Protein AF-A0AAV6YF62-F1 (afdb_monomer_lite)

Secondary structure (DSSP, 8-state):
-HHHHHHHHHHHHHHHHHHHHHHHHHHHHHHHHHHHHHHHHHHHHHHHHHHHHHHHHHHHTTTTS-SS--------------------PBPTTTSSSB--EEEETT--EEE-HHHIIIIIHHH-B-TTT--B-SEEEE------

Foldseek 3Di:
DVVVVVVVVVVVVVVVVVVVVVVVVVVVVVVVVVVVVVVVVVVVVVVVVVVVVVVVVVVVVCVVVPPDDDDDDDDDDDDDDDDDDDPQQAAPPPSPHGFFKAFPPVRDRRHDPVCCVPPVVVVQADPPPRHGGPDIDGHDDPDD

Sequence (144 aa):
MFALLAEEIKMAEIQKANSRSKLLKLQQKVEIDSQLAQDDYQRLEDELSSLRLVHQMSDLFLEDDIFLHRSLEGISSESSSPYEEKSHWNCMICADTEVVVVFVPCTHQVVCFSCYEGRCKMRGQCPYCGAQIEQSIRVYGLSS

InterPro domains:
  IPR001841 Zinc finger, RING-type [PS50089] (91-129)
  IPR013083 Zinc finger, RING/FYVE/PHD-type [G3DSA:3.30.40.10] (71-141)
  IPR046934 PP2CA INTERACTING RING FINGER PROTEIN 2-like [PTHR46405] (2-139)

Organism: NCBI:txid168488

Radius of gyration: 31.75 Å; chains: 1; bounding box: 68×38×90 Å

Structure (mmCIF, N/CA/C/O backbone):
data_AF-A0AAV6YF62-F1
#
_entry.id   AF-A0AAV6YF62-F1
#
loop_
_atom_site.group_PDB
_atom_site.id
_atom_site.type_symbol
_atom_site.label_atom_id
_atom_site.label_alt_id
_atom_site.label_comp_id
_atom_site.label_asym_id
_atom_site.label_entity_id
_atom_site.label_seq_id
_atom_site.pdbx_PDB_ins_code
_atom_site.Cartn_x
_atom_site.Cartn_y
_atom_site.Cartn_z
_atom_site.occupancy
_atom_site.B_iso_or_equiv
_atom_site.auth_seq_id
_atom_site.auth_comp_id
_atom_site.auth_asym_id
_atom_site.auth_atom_id
_atom_site.pdbx_PDB_model_num
ATOM 1 N N . MET A 1 1 ? -37.405 -0.410 56.019 1.00 71.50 1 MET A N 1
ATOM 2 C CA . MET A 1 1 ? -36.619 0.776 55.610 1.00 71.50 1 MET A CA 1
ATOM 3 C C . MET A 1 1 ? -35.120 0.474 55.561 1.00 71.50 1 MET A C 1
ATOM 5 O O . MET A 1 1 ? -34.567 0.553 54.480 1.00 71.50 1 MET A O 1
ATOM 9 N N . PHE A 1 2 ? -34.480 0.026 56.652 1.00 83.94 2 PHE A N 1
ATOM 10 C CA . PHE A 1 2 ? -33.038 -0.303 56.662 1.00 83.94 2 PHE A CA 1
ATOM 11 C C . PHE A 1 2 ? -32.604 -1.421 55.692 1.00 83.94 2 PHE A C 1
ATOM 13 O O . PHE A 1 2 ? -31.557 -1.300 55.069 1.00 83.94 2 PHE A O 1
ATOM 20 N N . ALA A 1 3 ? -33.410 -2.477 55.522 1.00 86.75 3 ALA A N 1
ATOM 21 C CA . ALA A 1 3 ? -33.080 -3.583 54.613 1.00 86.75 3 ALA A CA 1
ATOM 22 C C . ALA A 1 3 ? -33.011 -3.155 53.133 1.00 86.75 3 ALA A C 1
ATOM 24 O O . ALA A 1 3 ? -32.089 -3.547 52.430 1.00 86.75 3 ALA A O 1
ATOM 25 N N . LEU A 1 4 ? -33.935 -2.290 52.694 1.00 89.06 4 LEU A N 1
ATOM 26 C CA . LEU A 1 4 ? -33.955 -1.757 51.325 1.00 89.06 4 LEU A CA 1
ATOM 27 C C . LEU A 1 4 ? -32.728 -0.879 51.043 1.00 89.06 4 LEU A C 1
ATOM 29 O O . LEU A 1 4 ? -32.123 -0.973 49.984 1.00 89.06 4 LEU A O 1
ATOM 33 N N . LEU A 1 5 ? -32.328 -0.078 52.032 1.00 91.69 5 LEU A N 1
ATOM 34 C CA . LEU A 1 5 ? -31.156 0.794 51.949 1.00 91.69 5 LEU A CA 1
ATOM 35 C C . LEU A 1 5 ? -29.849 -0.013 51.855 1.00 91.69 5 LEU A C 1
ATOM 37 O O . LEU A 1 5 ? -28.956 0.332 51.088 1.00 91.69 5 LEU A O 1
ATOM 41 N N . ALA A 1 6 ? -29.744 -1.119 52.600 1.00 92.88 6 ALA A N 1
ATOM 42 C CA . ALA A 1 6 ? -28.597 -2.025 52.522 1.00 92.88 6 ALA A CA 1
ATOM 43 C C . ALA A 1 6 ? -28.493 -2.724 51.154 1.00 92.88 6 ALA A C 1
ATOM 45 O O . ALA A 1 6 ? -27.394 -2.924 50.633 1.00 92.88 6 ALA A O 1
ATOM 46 N N . GLU A 1 7 ? -29.631 -3.081 50.562 1.00 92.12 7 GLU A N 1
ATOM 47 C CA . GLU A 1 7 ? -29.691 -3.709 49.243 1.00 92.12 7 GLU A CA 1
ATOM 48 C C . GLU A 1 7 ? -29.303 -2.727 48.128 1.00 92.12 7 GLU A C 1
ATOM 50 O O . GLU A 1 7 ? -28.499 -3.067 47.261 1.00 92.12 7 GLU A O 1
ATOM 55 N N . GLU A 1 8 ? -29.764 -1.478 48.208 1.00 92.81 8 GLU A N 1
ATOM 56 C CA . GLU A 1 8 ? -29.390 -0.403 47.283 1.00 92.81 8 GLU A CA 1
ATOM 57 C C . GLU A 1 8 ? -27.880 -0.104 47.312 1.00 92.81 8 GLU A C 1
ATOM 59 O O . GLU A 1 8 ? -27.241 -0.026 46.258 1.00 92.81 8 GLU A O 1
ATOM 64 N N . ILE A 1 9 ? -27.275 -0.039 48.505 1.00 94.06 9 ILE A N 1
ATOM 65 C CA . ILE A 1 9 ? -25.820 0.131 48.670 1.00 94.06 9 ILE A CA 1
ATOM 66 C C . ILE A 1 9 ? -25.060 -1.029 48.015 1.00 94.06 9 ILE A C 1
ATOM 68 O O . ILE A 1 9 ? -24.135 -0.800 47.232 1.00 94.06 9 ILE A O 1
ATOM 72 N N . LYS A 1 10 ? -25.475 -2.274 48.272 1.00 95.81 10 LYS A N 1
ATOM 73 C CA . LYS A 1 10 ? -24.836 -3.467 47.699 1.00 95.81 10 LYS A CA 1
ATOM 74 C C . LYS A 1 10 ? -24.891 -3.464 46.168 1.00 95.81 10 LYS A C 1
ATOM 76 O O . LYS A 1 10 ? -23.903 -3.790 45.510 1.00 95.81 10 LYS A O 1
ATOM 81 N N . MET A 1 11 ? -26.028 -3.085 45.587 1.00 94.00 11 MET A N 1
ATOM 82 C CA . MET A 1 11 ? -26.185 -3.003 44.132 1.00 94.00 11 MET A CA 1
ATOM 83 C C . MET A 1 11 ? -25.296 -1.912 43.526 1.00 94.00 11 MET A C 1
ATOM 85 O O . MET A 1 11 ? -24.634 -2.156 42.512 1.00 94.00 11 MET A O 1
ATOM 89 N N . ALA A 1 12 ? -25.207 -0.746 44.171 1.00 95.88 12 ALA A N 1
ATOM 90 C CA . ALA A 1 12 ? -24.325 0.338 43.745 1.00 95.88 12 ALA A CA 1
ATOM 91 C C . ALA A 1 12 ? -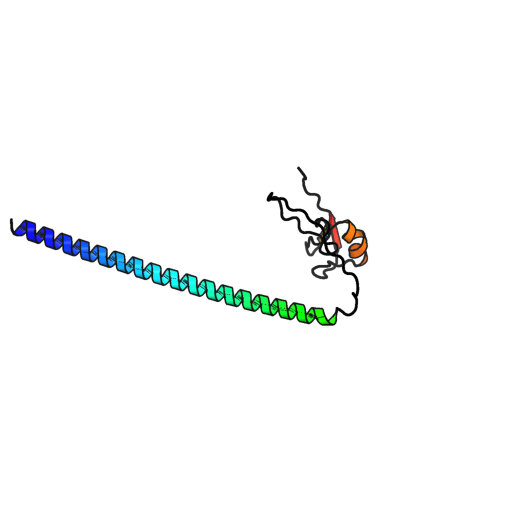22.839 -0.066 43.798 1.00 95.88 12 ALA A C 1
ATOM 93 O O . ALA A 1 12 ? -22.076 0.238 42.876 1.00 95.88 12 ALA A O 1
ATOM 94 N N . GLU A 1 13 ? -22.418 -0.798 44.832 1.00 96.56 13 GLU A N 1
ATOM 95 C CA . GLU A 1 13 ? -21.054 -1.326 44.951 1.00 96.56 13 GLU A CA 1
ATOM 96 C C . GLU A 1 13 ? -20.722 -2.333 43.845 1.00 96.56 13 GLU A C 1
ATOM 98 O O . GLU A 1 13 ? -19.664 -2.230 43.216 1.00 96.56 13 GLU A O 1
ATOM 103 N N . ILE A 1 14 ? -21.639 -3.259 43.544 1.00 96.44 14 ILE A N 1
ATOM 104 C CA . ILE A 1 14 ? -21.487 -4.223 42.443 1.00 96.44 14 ILE A CA 1
ATOM 105 C C . ILE A 1 14 ? -21.386 -3.491 41.101 1.00 96.44 14 ILE A C 1
ATOM 107 O O . ILE A 1 14 ? -20.500 -3.787 40.294 1.00 96.44 14 ILE A O 1
ATOM 111 N N . GLN A 1 15 ? -22.250 -2.504 40.860 1.00 96.38 15 GLN A N 1
ATOM 112 C CA . GLN A 1 15 ? -22.229 -1.718 39.628 1.00 96.38 15 GLN A CA 1
ATOM 113 C C . GLN A 1 15 ? -20.928 -0.919 39.490 1.00 96.38 15 GLN A C 1
ATOM 115 O O . GLN A 1 15 ? -20.344 -0.867 38.402 1.00 96.38 15 GLN A O 1
ATOM 120 N N . LYS A 1 16 ? -20.426 -0.340 40.586 1.00 97.00 16 LYS A N 1
ATOM 121 C CA . LYS A 1 16 ? -19.139 0.365 40.622 1.00 97.00 16 LYS A CA 1
ATOM 122 C C . LYS A 1 16 ? -17.973 -0.583 40.347 1.00 97.00 16 LYS A C 1
ATOM 124 O O . LYS A 1 16 ? -17.092 -0.242 39.558 1.00 97.00 16 LYS A O 1
ATOM 129 N N . ALA A 1 17 ? -17.977 -1.775 40.939 1.00 97.06 17 ALA A N 1
ATOM 130 C CA . ALA A 1 17 ? -16.961 -2.797 40.697 1.00 97.06 17 ALA A CA 1
ATOM 131 C C . ALA A 1 17 ? -16.963 -3.272 39.234 1.00 97.06 17 ALA A C 1
ATOM 133 O O . ALA A 1 17 ? -15.901 -3.358 38.613 1.00 97.06 17 ALA A O 1
ATOM 134 N N . ASN A 1 18 ? -18.143 -3.500 38.651 1.00 97.12 18 ASN A N 1
ATOM 135 C CA . ASN A 1 18 ? -18.292 -3.874 37.243 1.00 97.12 18 ASN A CA 1
ATOM 136 C C . ASN A 1 18 ? -17.781 -2.763 36.314 1.00 97.12 18 ASN A C 1
ATOM 138 O O . ASN A 1 18 ? -16.938 -3.009 35.451 1.00 97.12 18 ASN A O 1
ATOM 142 N N . SER A 1 19 ? -18.207 -1.521 36.556 1.00 96.81 19 SER A N 1
ATOM 143 C CA . SER A 1 19 ? -17.780 -0.357 35.771 1.00 96.81 19 SER A CA 1
ATOM 144 C C . SER A 1 19 ? -16.266 -0.157 35.841 1.00 96.81 19 SER A C 1
ATOM 146 O O . SER A 1 19 ? -15.623 0.058 34.814 1.00 96.81 19 SER A O 1
ATOM 148 N N . ARG A 1 20 ? -15.671 -0.316 37.032 1.00 97.50 20 ARG A N 1
ATOM 149 C CA . ARG A 1 20 ? -14.216 -0.275 37.225 1.00 97.50 20 ARG A CA 1
ATOM 150 C C . ARG A 1 20 ? -13.512 -1.379 36.438 1.00 97.50 20 ARG A C 1
ATOM 152 O O . ARG A 1 20 ? -12.532 -1.099 35.759 1.00 97.50 20 ARG A O 1
ATOM 159 N N . SER A 1 21 ? -14.013 -2.613 36.491 1.00 97.38 21 SER A N 1
ATOM 160 C CA . SER A 1 21 ? -13.446 -3.726 35.719 1.00 97.38 21 SER A CA 1
ATOM 161 C C . SER A 1 21 ? -13.514 -3.467 34.211 1.00 97.38 21 SER A C 1
ATOM 163 O O . SER A 1 21 ? -12.535 -3.693 33.502 1.00 97.38 21 SER A O 1
ATOM 165 N N . LYS A 1 22 ? -14.636 -2.933 33.713 1.00 98.19 22 LYS A N 1
ATOM 166 C CA . LYS A 1 22 ? -14.802 -2.574 32.298 1.00 98.19 22 LYS A CA 1
ATOM 167 C C . LYS A 1 22 ? -13.826 -1.479 31.868 1.00 98.19 22 LYS A C 1
ATOM 169 O O . LYS A 1 22 ? -13.241 -1.588 30.795 1.00 98.19 22 LYS A O 1
ATOM 174 N N . LEU A 1 23 ? -13.624 -0.463 32.706 1.00 98.12 23 LEU A N 1
ATOM 175 C CA . LEU A 1 23 ? -12.678 0.620 32.439 1.00 98.12 23 LEU A CA 1
ATOM 176 C C . LEU A 1 23 ? -11.237 0.103 32.346 1.00 98.12 23 LEU A C 1
ATOM 178 O O . LEU A 1 23 ? -10.549 0.432 31.386 1.00 98.12 23 LEU A O 1
ATOM 182 N N . LEU A 1 24 ? -10.817 -0.770 33.265 1.00 98.19 24 LEU A N 1
ATOM 183 C CA . LEU A 1 24 ? -9.480 -1.375 33.228 1.00 98.19 24 LEU A CA 1
ATOM 184 C C . LEU A 1 24 ? -9.253 -2.202 31.955 1.00 98.19 24 LEU A C 1
ATOM 186 O O . LEU A 1 24 ? -8.197 -2.105 31.341 1.00 98.19 24 LEU A O 1
ATOM 190 N N . LYS A 1 25 ? -10.260 -2.968 31.513 1.00 98.50 25 LYS A N 1
ATOM 191 C CA . LYS A 1 25 ? -10.181 -3.727 30.252 1.00 98.50 25 LYS A CA 1
ATOM 192 C C . LYS A 1 25 ? -10.029 -2.819 29.033 1.00 98.50 25 LYS A C 1
ATOM 194 O O . LYS A 1 25 ? -9.282 -3.149 28.120 1.00 98.50 25 LYS A O 1
ATOM 199 N N . LEU A 1 26 ? -10.744 -1.693 29.008 1.00 98.38 26 LEU A N 1
ATOM 200 C CA . LEU A 1 26 ? -10.629 -0.721 27.921 1.00 98.38 26 LEU A CA 1
ATOM 201 C C . LEU A 1 26 ? -9.254 -0.054 27.914 1.00 98.38 26 LEU A C 1
ATOM 203 O O . LEU A 1 26 ? -8.654 0.054 26.852 1.00 98.38 26 LEU A O 1
ATOM 207 N N . GLN A 1 27 ? -8.740 0.336 29.082 1.00 98.50 27 GLN A N 1
ATOM 208 C CA . GLN A 1 27 ? -7.396 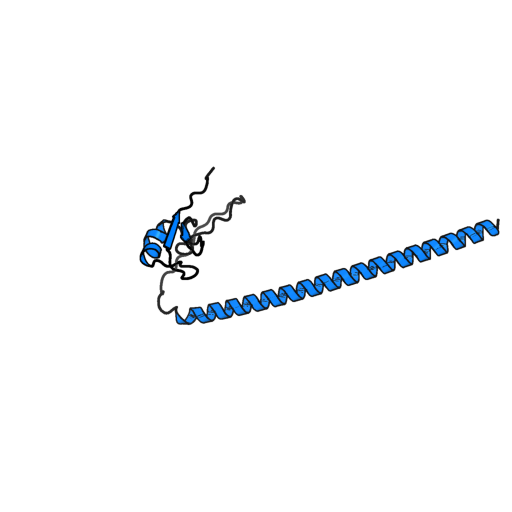0.905 29.205 1.00 98.50 27 GLN A CA 1
ATOM 209 C C . GLN A 1 27 ? -6.327 -0.075 28.721 1.00 98.50 27 GLN A C 1
ATOM 211 O O . GLN A 1 27 ? -5.511 0.290 27.884 1.00 98.50 27 GLN A O 1
ATOM 216 N N . GLN A 1 28 ? -6.395 -1.331 29.168 1.00 98.62 28 GLN A N 1
ATOM 217 C CA . GLN A 1 28 ? -5.467 -2.371 28.731 1.00 98.62 28 GLN A CA 1
ATOM 218 C C . GLN A 1 28 ? -5.527 -2.589 27.216 1.00 98.62 28 GLN A C 1
ATOM 220 O O . GLN A 1 28 ? -4.494 -2.744 26.576 1.00 98.62 28 GLN A O 1
ATOM 225 N N . LYS A 1 29 ? -6.730 -2.585 26.629 1.00 98.38 29 LYS A N 1
ATOM 226 C CA . LYS A 1 29 ? -6.883 -2.714 25.179 1.00 98.38 29 LYS A CA 1
ATOM 227 C C . LYS A 1 29 ? -6.225 -1.549 24.435 1.00 98.38 29 LYS A C 1
ATOM 229 O O . LYS A 1 29 ? -5.478 -1.794 23.503 1.00 98.38 29 LYS A O 1
ATOM 234 N N . VAL A 1 30 ? -6.484 -0.310 24.856 1.00 98.56 30 VAL A N 1
ATOM 235 C CA . VAL A 1 30 ? -5.886 0.884 24.233 1.00 98.56 30 VAL A CA 1
ATOM 236 C C . VAL A 1 30 ? -4.362 0.847 24.324 1.00 98.56 30 VAL A C 1
ATOM 238 O O . VAL A 1 30 ? -3.688 1.205 23.365 1.00 98.56 30 VAL A O 1
ATOM 241 N N . GLU A 1 31 ? -3.817 0.392 25.450 1.00 98.50 31 GLU A N 1
ATOM 242 C CA . GLU A 1 31 ? -2.373 0.269 25.632 1.00 98.50 31 GLU A CA 1
ATOM 243 C C . GLU A 1 31 ? -1.758 -0.783 24.700 1.00 98.50 31 GLU A C 1
ATOM 245 O O . GLU A 1 31 ? -0.765 -0.494 24.038 1.00 98.50 31 GLU A O 1
ATOM 250 N N . ILE A 1 32 ? -2.388 -1.954 24.567 1.00 98.62 32 ILE A N 1
ATOM 251 C CA . ILE A 1 32 ? -1.951 -2.993 23.622 1.00 98.62 32 ILE A CA 1
ATOM 252 C C . ILE A 1 32 ? -2.046 -2.490 22.179 1.00 98.62 32 ILE A C 1
ATOM 254 O O . ILE A 1 32 ? -1.083 -2.609 21.430 1.00 98.62 32 ILE A O 1
ATOM 258 N N . ASP A 1 33 ? -3.179 -1.901 21.792 1.00 98.38 33 ASP A N 1
ATOM 259 C CA . ASP A 1 33 ? -3.387 -1.392 20.434 1.00 98.38 33 ASP A CA 1
ATOM 260 C C . ASP A 1 33 ? -2.353 -0.295 20.099 1.00 98.38 33 ASP A C 1
ATOM 262 O O . ASP A 1 33 ? -1.822 -0.252 18.990 1.00 98.38 33 ASP A O 1
ATOM 266 N N . SER A 1 34 ? -2.010 0.557 21.073 1.00 98.38 34 SER A N 1
ATOM 267 C CA . SER A 1 34 ? -0.960 1.570 20.927 1.00 98.38 34 SER A CA 1
ATOM 268 C C . SER A 1 34 ? 0.429 0.955 20.761 1.00 98.38 34 SER A C 1
ATOM 270 O O . SER A 1 34 ? 1.206 1.460 19.955 1.00 98.38 34 SER A O 1
ATOM 272 N N . GLN A 1 35 ? 0.761 -0.094 21.517 1.00 98.50 35 GLN A N 1
ATOM 273 C CA . GLN A 1 35 ? 2.050 -0.787 21.397 1.00 98.50 35 GLN A CA 1
ATOM 274 C C . GLN A 1 35 ? 2.181 -1.459 20.029 1.00 98.50 35 GLN A C 1
ATOM 276 O O . GLN A 1 35 ? 3.176 -1.259 19.343 1.00 98.50 35 GLN A O 1
ATOM 281 N N . LEU A 1 36 ? 1.139 -2.161 19.580 1.00 98.56 36 LEU A N 1
ATOM 282 C CA . LEU A 1 36 ? 1.127 -2.804 18.264 1.00 98.56 36 LEU A CA 1
ATOM 283 C C . LEU A 1 36 ? 1.311 -1.791 17.127 1.00 98.56 36 LEU A C 1
ATOM 285 O O . LEU A 1 36 ? 2.096 -2.025 16.213 1.00 98.56 36 LEU A O 1
ATOM 289 N N . ALA A 1 37 ? 0.631 -0.644 17.202 1.00 98.50 37 ALA A N 1
ATOM 290 C CA . ALA A 1 37 ? 0.788 0.415 16.209 1.00 98.50 37 ALA A CA 1
ATOM 291 C C . ALA A 1 37 ? 2.210 1.009 16.196 1.00 98.50 37 ALA A C 1
ATOM 293 O O . ALA A 1 37 ? 2.716 1.362 15.131 1.00 98.50 37 ALA A O 1
ATOM 294 N N . GLN A 1 38 ? 2.858 1.118 17.360 1.00 98.69 38 GLN A N 1
ATOM 295 C CA . GLN A 1 38 ? 4.250 1.567 17.459 1.00 98.69 38 GLN A CA 1
ATOM 296 C C . GLN A 1 38 ? 5.220 0.552 16.848 1.00 98.69 38 GLN A C 1
ATOM 298 O O . GLN A 1 38 ? 6.089 0.943 16.072 1.00 98.69 38 GLN A O 1
ATOM 303 N N . ASP A 1 39 ? 5.042 -0.736 17.137 1.00 98.56 39 ASP A N 1
ATOM 304 C CA . ASP A 1 39 ? 5.870 -1.804 16.571 1.00 98.56 39 ASP A CA 1
ATOM 305 C C . ASP A 1 39 ? 5.735 -1.866 15.040 1.00 98.56 39 ASP A C 1
ATOM 307 O O . ASP A 1 39 ? 6.727 -2.001 14.319 1.00 98.56 39 ASP A O 1
ATOM 311 N N . ASP A 1 40 ? 4.510 -1.718 14.526 1.00 98.50 40 ASP A N 1
ATOM 312 C CA . ASP A 1 40 ? 4.239 -1.649 13.089 1.00 98.50 40 ASP A CA 1
ATOM 313 C C . ASP A 1 40 ? 4.923 -0.447 12.433 1.00 98.50 40 ASP A C 1
ATOM 315 O O . ASP A 1 40 ? 5.515 -0.585 11.360 1.00 98.50 40 ASP A O 1
ATOM 319 N N . TYR A 1 41 ? 4.870 0.721 13.076 1.00 98.56 41 TYR A N 1
ATOM 320 C CA . TYR A 1 41 ? 5.552 1.920 12.599 1.00 98.56 41 TYR A CA 1
ATOM 321 C C . TYR A 1 41 ? 7.069 1.714 12.532 1.00 98.56 41 TYR A C 1
ATOM 323 O O . TYR A 1 41 ? 7.673 1.992 11.497 1.00 98.56 41 TYR A O 1
ATOM 331 N N . GLN A 1 42 ? 7.673 1.165 13.589 1.00 98.62 42 GLN A N 1
ATOM 332 C CA . GLN A 1 42 ? 9.116 0.929 13.633 1.00 98.62 42 GLN A CA 1
ATOM 333 C C . GLN A 1 42 ? 9.561 -0.046 12.538 1.00 98.62 42 GLN A C 1
ATOM 335 O O . GLN A 1 42 ? 10.545 0.206 11.845 1.00 98.62 42 GLN A O 1
ATOM 340 N N . ARG A 1 43 ? 8.796 -1.123 12.317 1.00 98.50 43 ARG A N 1
ATOM 341 C CA . ARG A 1 43 ? 9.059 -2.074 11.228 1.00 98.50 43 ARG A CA 1
ATOM 342 C C . ARG A 1 43 ? 9.045 -1.387 9.861 1.00 98.50 43 ARG A C 1
ATOM 344 O O . ARG A 1 43 ? 9.926 -1.637 9.044 1.00 98.50 43 ARG A O 1
ATOM 351 N N . LEU A 1 44 ? 8.062 -0.521 9.612 1.00 98.31 44 LEU A N 1
ATOM 352 C CA . LEU A 1 44 ? 7.971 0.221 8.352 1.00 98.31 44 LEU A CA 1
ATOM 353 C C . LEU A 1 44 ? 9.130 1.212 8.176 1.00 98.31 44 LEU A C 1
ATOM 355 O O . LEU A 1 44 ? 9.643 1.356 7.067 1.00 98.31 44 LEU A O 1
ATOM 359 N N . GLU A 1 45 ? 9.569 1.885 9.240 1.00 98.19 45 GLU A N 1
ATOM 360 C CA . GLU A 1 45 ? 10.752 2.753 9.188 1.00 98.19 45 GLU A CA 1
ATOM 361 C C . GLU A 1 45 ? 12.031 1.980 8.852 1.00 98.19 45 GLU A C 1
ATOM 363 O O . GLU A 1 45 ? 12.849 2.457 8.056 1.00 98.19 45 GLU A O 1
ATOM 368 N N . ASP A 1 46 ? 12.194 0.782 9.412 1.00 97.81 46 ASP A N 1
ATOM 369 C CA . ASP A 1 46 ? 13.335 -0.088 9.131 1.00 97.81 46 ASP A CA 1
ATOM 370 C C . ASP A 1 46 ? 13.319 -0.563 7.670 1.00 97.81 46 ASP A C 1
ATOM 372 O O . ASP A 1 46 ? 14.342 -0.492 6.979 1.00 97.81 46 ASP A O 1
ATOM 376 N N . GLU A 1 47 ? 12.155 -0.973 7.155 1.00 97.75 47 GLU A N 1
ATOM 377 C CA . GLU A 1 47 ? 11.968 -1.333 5.742 1.00 97.75 47 GLU A CA 1
ATOM 378 C C . GLU A 1 47 ? 12.286 -0.154 4.812 1.00 97.75 47 GLU A C 1
ATOM 380 O O . GLU A 1 47 ? 13.035 -0.309 3.844 1.00 97.75 47 GLU A O 1
ATOM 385 N N . LEU A 1 48 ? 11.790 1.048 5.123 1.00 97.50 48 LEU A N 1
ATOM 386 C CA . LEU A 1 48 ? 12.096 2.262 4.361 1.00 97.50 48 LEU A CA 1
ATOM 387 C C . LEU A 1 48 ? 13.589 2.585 4.378 1.00 97.50 48 LEU A C 1
ATOM 389 O O . LEU A 1 48 ? 14.150 2.971 3.351 1.00 97.50 48 LEU A O 1
ATOM 393 N N . SER A 1 49 ? 14.243 2.432 5.526 1.00 96.62 49 SER A N 1
ATOM 394 C CA . SER A 1 49 ? 15.682 2.657 5.665 1.00 96.62 49 SER A CA 1
ATOM 395 C C . SER A 1 49 ? 16.479 1.647 4.841 1.00 96.62 49 SER A C 1
ATOM 397 O O . SER A 1 49 ? 17.397 2.034 4.118 1.00 96.62 49 SER A O 1
ATOM 399 N N . SER A 1 50 ? 16.085 0.373 4.867 1.00 95.69 50 SER A N 1
ATOM 400 C CA . SER A 1 50 ? 16.685 -0.681 4.045 1.00 95.69 50 SER A CA 1
ATOM 401 C C . SER A 1 50 ? 16.522 -0.400 2.549 1.00 95.69 50 SER A C 1
ATOM 403 O O . SER A 1 50 ? 17.507 -0.410 1.812 1.00 95.69 50 SER A O 1
ATOM 405 N N . LEU A 1 51 ? 15.313 -0.056 2.099 1.00 93.31 51 LEU A N 1
ATOM 406 C CA . LEU A 1 51 ? 15.043 0.289 0.700 1.00 93.31 51 LEU A CA 1
ATOM 407 C C . LEU A 1 51 ? 15.839 1.516 0.244 1.00 93.31 51 LEU A C 1
ATOM 409 O O . LEU A 1 51 ? 16.379 1.520 -0.861 1.00 93.31 51 LEU A O 1
ATOM 413 N N . ARG A 1 52 ? 15.965 2.539 1.095 1.00 93.81 52 ARG A N 1
ATOM 414 C CA . ARG A 1 52 ? 16.804 3.715 0.816 1.00 93.81 52 ARG A CA 1
ATOM 415 C C . ARG A 1 52 ? 18.276 3.349 0.665 1.00 93.81 52 ARG A C 1
ATOM 417 O O . ARG A 1 52 ? 18.926 3.891 -0.222 1.00 93.81 52 ARG A O 1
ATOM 424 N N . LEU A 1 53 ? 18.796 2.440 1.492 1.00 90.94 53 LEU A N 1
ATOM 425 C CA . LEU A 1 53 ? 20.170 1.947 1.360 1.00 90.94 53 LEU A CA 1
ATOM 426 C C . LEU A 1 53 ? 20.360 1.160 0.062 1.00 90.94 53 LEU A C 1
ATOM 428 O O . LEU A 1 53 ? 21.326 1.407 -0.651 1.00 90.94 53 LEU A O 1
ATOM 432 N N . VAL A 1 54 ? 19.427 0.268 -0.286 1.00 86.94 54 VAL A N 1
ATOM 433 C CA . VAL A 1 54 ? 19.457 -0.467 -1.564 1.00 86.94 54 VAL A CA 1
ATOM 434 C C . VAL A 1 54 ? 19.427 0.498 -2.751 1.00 86.94 54 VAL A C 1
ATOM 436 O O . VAL A 1 54 ? 20.169 0.308 -3.712 1.00 86.94 54 VAL A O 1
ATOM 439 N N . HIS A 1 55 ? 18.620 1.558 -2.678 1.00 84.75 55 HIS A N 1
ATOM 440 C CA . HIS A 1 55 ? 18.572 2.593 -3.708 1.00 84.75 55 HIS A CA 1
ATOM 441 C C . HIS A 1 55 ? 19.885 3.380 -3.801 1.00 84.75 55 HIS A C 1
ATOM 443 O O . HIS A 1 55 ? 20.442 3.474 -4.887 1.00 84.75 55 HIS A O 1
ATOM 449 N N . GLN A 1 56 ? 20.443 3.843 -2.676 1.00 82.38 56 GLN A N 1
ATOM 450 C CA . GLN A 1 56 ? 21.753 4.511 -2.666 1.00 82.38 56 GLN A CA 1
ATOM 451 C C . GLN A 1 56 ? 22.870 3.605 -3.191 1.00 82.38 56 GLN A C 1
ATOM 453 O O . GLN A 1 56 ? 23.756 4.072 -3.898 1.00 82.38 56 GLN A O 1
ATOM 458 N N . MET A 1 57 ? 22.835 2.306 -2.888 1.00 70.38 57 MET A N 1
ATOM 459 C CA . MET A 1 57 ? 23.770 1.348 -3.479 1.00 70.38 57 MET A CA 1
ATOM 460 C C . MET A 1 57 ? 23.577 1.262 -4.994 1.00 70.38 57 MET A C 1
ATOM 462 O O . MET A 1 57 ? 24.565 1.297 -5.718 1.00 70.38 57 MET A O 1
ATOM 466 N N . SER A 1 58 ? 22.332 1.202 -5.479 1.00 66.44 58 SER A N 1
ATOM 467 C CA . SER A 1 58 ? 22.022 1.235 -6.914 1.00 66.44 58 SER A CA 1
ATOM 468 C C . SER A 1 58 ? 22.548 2.501 -7.595 1.00 66.44 58 SER A C 1
ATOM 470 O O . SER A 1 58 ? 23.057 2.398 -8.704 1.00 66.44 58 SER A O 1
ATOM 472 N N . ASP A 1 59 ? 22.474 3.662 -6.943 1.00 58.97 59 ASP A N 1
ATOM 473 C CA . ASP A 1 59 ? 23.005 4.923 -7.478 1.00 58.97 59 ASP A CA 1
ATOM 474 C C . ASP A 1 59 ? 24.541 4.918 -7.539 1.00 58.97 59 ASP A C 1
ATOM 476 O O . ASP A 1 59 ? 25.124 5.390 -8.513 1.00 58.97 59 ASP A O 1
ATOM 480 N N . LEU A 1 60 ? 25.214 4.300 -6.561 1.00 57.38 60 LEU A N 1
ATOM 481 C CA . LEU A 1 60 ? 26.671 4.116 -6.587 1.00 57.38 60 LEU A CA 1
ATOM 482 C C . LEU A 1 60 ? 27.135 3.136 -7.680 1.00 57.38 60 LEU A C 1
ATOM 484 O O . LEU A 1 60 ? 28.260 3.258 -8.155 1.00 57.38 60 LEU A O 1
ATOM 488 N N . PHE A 1 61 ? 26.285 2.199 -8.118 1.00 54.84 61 PHE A N 1
ATOM 489 C CA . PHE A 1 61 ? 26.558 1.344 -9.283 1.00 54.84 61 PHE A CA 1
ATOM 490 C C . PHE A 1 61 ? 26.292 2.041 -10.631 1.00 54.84 61 PHE A C 1
ATOM 492 O O . PHE A 1 61 ? 26.661 1.491 -11.666 1.00 54.84 61 PHE A O 1
ATOM 499 N N . LEU A 1 62 ? 25.679 3.231 -10.643 1.00 53.50 62 LEU A N 1
ATOM 500 C CA . LEU A 1 62 ? 25.458 4.028 -11.857 1.00 53.50 62 LEU A CA 1
ATOM 501 C C . LEU A 1 62 ? 26.581 5.044 -12.122 1.00 53.50 62 LEU A C 1
ATOM 503 O O . LEU A 1 62 ? 26.726 5.494 -13.255 1.00 53.50 62 LEU A O 1
ATOM 507 N N . GLU A 1 63 ? 27.399 5.388 -11.123 1.00 45.06 63 GLU A N 1
ATOM 508 C CA . GLU A 1 63 ? 28.488 6.371 -11.275 1.00 45.06 63 GLU A CA 1
ATOM 509 C C . GLU A 1 63 ? 29.651 5.868 -12.160 1.00 45.06 63 GLU A C 1
ATOM 511 O O . GLU A 1 63 ? 30.363 6.689 -12.739 1.00 45.06 63 GLU A O 1
ATOM 516 N N . ASP A 1 64 ? 29.807 4.551 -12.361 1.00 41.72 64 ASP A N 1
ATOM 517 C CA . ASP A 1 64 ? 30.828 3.993 -13.270 1.00 41.72 64 ASP A CA 1
ATOM 518 C C . ASP A 1 64 ? 30.432 4.062 -14.766 1.00 41.72 64 ASP A C 1
ATOM 520 O O . ASP A 1 64 ? 31.297 3.928 -15.635 1.00 41.72 64 ASP A O 1
ATOM 524 N N . ASP A 1 65 ? 29.163 4.349 -15.099 1.00 45.38 65 ASP A N 1
ATOM 525 C CA . ASP A 1 65 ? 28.669 4.435 -16.489 1.00 45.38 65 ASP A CA 1
ATOM 526 C C . ASP A 1 65 ? 28.430 5.884 -16.992 1.00 45.38 65 ASP A C 1
ATOM 528 O O . ASP A 1 65 ? 28.113 6.104 -18.168 1.00 45.38 65 ASP A O 1
ATOM 532 N N . ILE A 1 66 ? 28.632 6.918 -16.160 1.00 46.50 66 ILE A N 1
ATOM 533 C CA . ILE A 1 66 ? 28.359 8.336 -16.501 1.00 46.50 66 ILE A CA 1
ATOM 534 C C . ILE A 1 66 ? 29.647 9.068 -16.935 1.00 46.50 66 ILE A C 1
ATOM 536 O O . ILE A 1 66 ? 30.036 10.097 -16.388 1.00 46.50 66 ILE A O 1
ATOM 540 N N . PHE A 1 67 ? 30.325 8.583 -17.982 1.00 38.22 67 PHE A N 1
ATOM 541 C CA . PHE A 1 67 ? 31.368 9.367 -18.681 1.00 38.22 67 PHE A CA 1
ATOM 542 C C . PHE A 1 67 ? 30.892 9.967 -20.022 1.00 38.22 67 PHE A C 1
ATOM 544 O O . PHE A 1 67 ? 31.646 10.670 -20.693 1.00 38.22 67 PHE A O 1
ATOM 551 N N . LEU A 1 68 ? 29.632 9.754 -20.431 1.00 45.50 68 LEU A N 1
ATOM 552 C CA . LEU A 1 68 ? 29.151 10.123 -21.775 1.00 45.50 68 LEU A CA 1
ATOM 553 C C . LEU A 1 68 ? 27.776 10.820 -21.826 1.00 45.50 68 LEU A C 1
ATOM 555 O O . LEU A 1 68 ? 26.943 10.438 -22.641 1.00 45.50 68 LEU A O 1
ATOM 559 N N . HIS A 1 69 ? 27.518 11.883 -21.054 1.00 40.03 69 HIS A N 1
ATOM 560 C CA . HIS A 1 69 ? 26.506 12.864 -21.496 1.00 40.03 69 HIS A CA 1
ATOM 561 C C . HIS A 1 69 ? 26.674 14.250 -20.861 1.00 40.03 69 HIS A C 1
ATOM 563 O O . HIS A 1 69 ? 26.053 14.606 -19.865 1.00 40.03 69 HIS A O 1
ATOM 569 N N . ARG A 1 70 ? 27.550 15.056 -21.465 1.00 37.44 70 ARG A N 1
ATOM 570 C CA . ARG A 1 70 ? 27.717 16.483 -21.172 1.00 37.44 70 ARG A CA 1
ATOM 571 C C . ARG A 1 70 ? 26.935 17.314 -22.191 1.00 37.44 70 ARG A C 1
ATOM 573 O O . ARG A 1 70 ? 27.144 17.123 -23.385 1.00 37.44 70 ARG A O 1
ATOM 580 N N . SER A 1 71 ? 26.183 18.303 -21.696 1.00 43.34 71 SER A N 1
ATOM 581 C CA . SER A 1 71 ? 25.329 19.282 -22.415 1.00 43.34 71 SER A CA 1
ATOM 582 C C . SER A 1 71 ? 23.923 18.740 -22.709 1.00 43.34 71 SER A C 1
ATOM 584 O O . SER A 1 71 ? 23.792 17.690 -23.319 1.00 43.34 71 SER A O 1
ATOM 586 N N . LEU A 1 72 ? 22.821 19.376 -22.301 1.00 37.44 72 LEU A N 1
ATOM 587 C CA . LEU A 1 72 ? 22.501 20.794 -22.461 1.00 37.44 72 LEU A CA 1
ATOM 588 C C . LEU A 1 72 ? 21.373 21.211 -21.491 1.00 37.44 72 LEU A C 1
ATOM 590 O O . LEU A 1 72 ? 20.393 20.489 -21.325 1.00 37.44 72 LEU A O 1
ATOM 594 N N . GLU A 1 73 ? 21.536 22.380 -20.879 1.00 42.22 73 GLU A N 1
ATOM 595 C CA . GLU A 1 73 ? 20.566 23.088 -20.039 1.00 42.22 73 GLU A CA 1
ATOM 596 C C . GLU A 1 73 ? 19.375 23.621 -20.861 1.00 42.22 73 GLU A C 1
ATOM 598 O O . GLU A 1 73 ? 19.534 23.970 -22.030 1.00 42.22 73 GLU A O 1
ATOM 603 N N . GLY A 1 74 ? 18.201 23.769 -20.234 1.00 30.36 74 GLY A N 1
ATOM 604 C CA . GLY A 1 74 ? 17.088 24.541 -20.801 1.00 30.36 74 GLY A CA 1
ATOM 605 C C . GLY A 1 74 ? 15.738 24.256 -20.148 1.00 30.36 74 GLY A C 1
ATOM 606 O O . GLY A 1 74 ? 14.986 23.410 -20.613 1.00 30.36 74 GLY A O 1
ATOM 607 N N . ILE A 1 75 ? 15.442 24.961 -19.058 1.00 40.81 75 ILE A N 1
ATOM 608 C CA . ILE A 1 75 ? 14.225 24.844 -18.247 1.00 40.81 75 ILE A CA 1
ATOM 609 C C . ILE A 1 75 ? 13.130 25.768 -18.806 1.00 40.81 75 ILE A C 1
ATOM 611 O O . ILE A 1 75 ? 13.424 26.917 -19.136 1.00 40.81 75 ILE A O 1
ATOM 615 N N . SER A 1 76 ? 11.877 25.306 -18.702 1.00 40.28 76 SER A N 1
ATOM 616 C CA . SER A 1 76 ? 10.615 26.061 -18.511 1.00 40.28 76 SER A CA 1
ATOM 617 C C . SER A 1 76 ? 9.665 26.114 -19.713 1.00 40.28 76 SER A C 1
ATOM 619 O O . SER A 1 76 ? 9.972 26.733 -20.724 1.00 40.28 76 SER A O 1
ATOM 621 N N . SER A 1 77 ? 8.463 25.541 -19.555 1.00 43.41 77 SER A N 1
ATOM 622 C CA . SER A 1 77 ? 7.257 26.358 -19.334 1.00 43.41 77 SER A CA 1
ATOM 623 C C . SER A 1 77 ? 6.014 25.525 -18.963 1.00 43.41 77 SER A C 1
ATOM 625 O O . SER A 1 77 ? 5.726 24.481 -19.535 1.00 43.41 77 SER A O 1
ATOM 627 N N . GLU A 1 78 ? 5.341 26.055 -17.944 1.00 46.69 78 GLU A N 1
ATOM 628 C CA . GLU A 1 78 ? 4.003 25.860 -17.361 1.00 46.69 78 GLU A CA 1
ATOM 629 C C . GLU A 1 78 ? 2.867 25.108 -18.104 1.00 46.69 78 GLU A C 1
ATOM 631 O O . GLU A 1 78 ? 2.573 25.345 -19.271 1.00 46.69 78 GLU A O 1
ATOM 636 N N . SER A 1 79 ? 2.060 24.347 -17.346 1.00 37.19 79 SER A N 1
ATOM 637 C CA . SER A 1 79 ? 0.659 24.725 -17.041 1.00 37.19 79 SER A CA 1
ATOM 638 C C . SER A 1 79 ? -0.035 23.732 -16.092 1.00 37.19 79 SER A C 1
ATOM 640 O O . SER A 1 79 ? 0.156 22.521 -16.155 1.00 37.19 79 SER A O 1
ATOM 642 N N . SER A 1 80 ? -0.837 24.286 -15.181 1.00 44.72 80 SER A N 1
ATOM 643 C CA . SER A 1 80 ? -1.593 23.598 -14.129 1.00 44.72 80 SER A CA 1
ATOM 644 C C . SER A 1 80 ? -3.037 23.320 -14.569 1.00 44.72 80 SER A C 1
ATOM 646 O O . SER A 1 80 ? -3.679 24.207 -15.129 1.00 44.72 80 SER A O 1
ATOM 648 N N . SER A 1 81 ? -3.592 22.151 -14.232 1.00 37.19 81 SER A N 1
ATOM 649 C CA . SER A 1 81 ? -5.039 21.868 -14.275 1.00 37.19 81 SER A CA 1
ATOM 650 C C . SER A 1 81 ? -5.401 20.721 -13.307 1.00 37.19 81 SER A C 1
ATOM 652 O O . SER A 1 81 ? -4.667 19.732 -13.285 1.00 37.19 81 SER A O 1
ATOM 654 N N . PRO A 1 82 ? -6.490 20.810 -12.509 1.00 52.00 82 PRO A N 1
ATOM 655 C CA . PRO A 1 82 ? -6.882 19.781 -11.549 1.00 52.00 82 PRO A CA 1
ATOM 656 C C . PRO A 1 82 ? -8.057 18.936 -12.071 1.00 52.00 82 PRO A C 1
ATOM 658 O O . PRO A 1 82 ? -9.216 19.273 -11.842 1.00 52.00 82 PRO A O 1
ATOM 661 N N . TYR A 1 83 ? -7.757 17.816 -12.728 1.00 40.28 83 TYR A N 1
ATOM 662 C CA . TYR A 1 83 ? -8.711 16.724 -12.952 1.00 40.28 83 TYR A CA 1
ATOM 663 C C . TYR A 1 83 ? -7.957 15.404 -12.783 1.00 40.28 83 TYR A C 1
ATOM 665 O O . TYR A 1 83 ? -6.989 15.146 -13.494 1.00 40.28 83 TYR A O 1
ATOM 673 N N . GLU A 1 84 ? -8.358 14.595 -11.804 1.00 59.72 84 GLU A N 1
ATOM 674 C CA . GLU A 1 84 ? -7.890 13.216 -11.716 1.00 59.72 84 GLU A CA 1
ATOM 675 C C . GLU A 1 84 ? -8.469 12.419 -12.881 1.00 59.72 84 GLU A C 1
ATOM 677 O O . GLU A 1 84 ? -9.677 12.204 -12.920 1.00 59.72 84 GLU A O 1
ATOM 682 N N . GLU A 1 85 ? -7.629 11.937 -13.796 1.00 51.28 85 GLU A N 1
ATOM 683 C CA . GLU A 1 85 ? -7.952 10.747 -14.580 1.00 51.28 85 GLU A CA 1
ATOM 684 C C . GLU A 1 85 ? -6.688 10.142 -15.199 1.00 51.28 85 GLU A C 1
ATOM 686 O O . GLU A 1 85 ? -6.047 10.752 -16.046 1.00 51.28 85 GLU A O 1
ATOM 691 N N . LYS A 1 86 ? -6.361 8.927 -14.730 1.00 48.78 86 LYS A N 1
ATOM 692 C CA . LYS A 1 86 ? -5.239 8.054 -15.118 1.00 48.78 86 LYS A CA 1
ATOM 693 C C . LYS A 1 86 ? -3.868 8.738 -15.086 1.00 48.78 86 LYS A C 1
ATOM 695 O O . LYS A 1 86 ? -3.511 9.504 -15.968 1.00 48.78 86 LYS A O 1
ATOM 700 N N . SER A 1 87 ? -3.028 8.356 -14.120 1.00 51.19 87 SER A N 1
ATOM 701 C CA . SER A 1 87 ? -1.589 8.638 -14.187 1.00 51.19 87 SER A CA 1
ATOM 702 C C . SER A 1 87 ? -0.995 7.949 -15.416 1.00 51.19 87 SER A C 1
ATOM 704 O O . SER A 1 87 ? -0.562 6.797 -15.364 1.00 51.19 87 SER A O 1
ATOM 706 N N . HIS A 1 88 ? -1.043 8.633 -16.554 1.00 62.44 88 HIS A N 1
ATOM 707 C CA . HIS A 1 88 ? -0.344 8.243 -17.756 1.00 62.44 88 HIS A CA 1
ATOM 708 C C . HIS A 1 88 ? 1.136 8.431 -17.448 1.00 62.44 88 HIS A C 1
ATOM 710 O O . HIS A 1 88 ? 1.605 9.535 -17.189 1.00 62.44 88 HIS A O 1
ATOM 716 N N . TRP A 1 89 ? 1.864 7.322 -17.367 1.00 80.25 89 TRP A N 1
ATOM 717 C CA . TRP A 1 89 ? 3.304 7.383 -17.181 1.00 80.25 89 TRP A CA 1
ATOM 718 C C . TRP A 1 89 ? 3.913 7.988 -18.445 1.00 80.25 89 TRP A C 1
ATOM 720 O O . TRP A 1 89 ? 3.582 7.576 -19.562 1.00 80.25 89 TRP A O 1
ATOM 730 N N . ASN A 1 90 ? 4.807 8.958 -18.285 1.00 90.94 90 ASN A N 1
ATOM 731 C CA . ASN A 1 90 ? 5.524 9.527 -19.417 1.00 90.94 90 ASN A CA 1
ATOM 732 C C . ASN A 1 90 ? 6.697 8.621 -19.799 1.00 90.94 90 ASN A C 1
ATOM 734 O O . ASN A 1 90 ? 7.297 7.939 -18.969 1.00 90.94 90 ASN A O 1
ATOM 738 N N . CYS A 1 91 ? 7.027 8.610 -21.086 1.00 92.31 91 CYS A N 1
ATOM 739 C CA . CYS A 1 91 ? 8.145 7.869 -21.640 1.00 92.31 91 CYS A CA 1
ATOM 740 C C . CYS A 1 91 ? 9.437 8.233 -20.917 1.00 92.31 91 CYS A C 1
ATOM 742 O O . CYS A 1 91 ? 9.846 9.387 -20.939 1.00 92.31 91 CYS A O 1
ATOM 744 N N . MET A 1 92 ? 10.153 7.240 -20.391 1.00 91.50 92 MET A N 1
ATOM 745 C CA . MET A 1 92 ? 11.403 7.488 -19.661 1.00 91.50 92 MET A CA 1
ATOM 746 C C . MET A 1 92 ? 12.548 8.040 -20.531 1.00 91.50 92 MET A C 1
ATOM 748 O O . MET A 1 92 ? 13.586 8.422 -20.010 1.00 91.50 92 MET A O 1
ATOM 752 N N . ILE A 1 93 ? 12.388 8.042 -21.862 1.00 89.62 93 ILE A N 1
ATOM 753 C CA . ILE A 1 93 ? 13.414 8.492 -22.811 1.00 89.62 93 ILE A CA 1
ATOM 754 C C . ILE A 1 93 ? 13.227 9.963 -23.197 1.00 89.62 93 ILE A C 1
ATOM 756 O O . ILE A 1 93 ? 14.217 10.676 -23.319 1.00 89.62 93 ILE A O 1
ATOM 760 N N . CYS A 1 94 ? 11.992 10.411 -23.449 1.00 92.06 94 CYS A N 1
ATOM 761 C CA . CYS A 1 94 ? 11.727 11.806 -23.821 1.00 92.06 94 CYS A CA 1
ATOM 762 C C . CYS A 1 94 ? 11.016 12.610 -22.735 1.00 92.06 94 CYS A C 1
ATOM 764 O O . CYS A 1 94 ? 10.998 13.820 -22.836 1.00 92.06 94 CYS A O 1
ATOM 766 N N . ALA A 1 95 ? 10.396 11.970 -21.742 1.00 88.81 95 ALA A N 1
ATOM 767 C CA . ALA A 1 95 ? 9.529 12.581 -20.728 1.00 88.81 95 ALA A CA 1
ATOM 768 C C . ALA A 1 95 ? 8.315 13.379 -21.262 1.00 88.81 95 ALA A C 1
ATOM 770 O O . ALA A 1 95 ? 7.465 13.777 -20.473 1.00 88.81 95 ALA A O 1
ATOM 771 N N . ASP A 1 96 ? 8.181 13.535 -22.581 1.00 88.12 96 ASP A N 1
ATOM 772 C CA . ASP A 1 96 ? 7.149 14.372 -23.212 1.00 88.12 96 ASP A CA 1
ATOM 773 C C . ASP A 1 96 ? 5.845 13.647 -23.565 1.00 88.12 96 ASP A C 1
ATOM 775 O O . ASP A 1 96 ? 4.806 14.273 -23.744 1.00 88.12 96 ASP A O 1
ATOM 779 N N . THR A 1 97 ? 5.899 12.330 -23.769 1.00 88.12 97 THR A N 1
ATOM 780 C CA . THR A 1 97 ? 4.785 11.571 -24.359 1.00 88.12 97 THR A CA 1
ATOM 781 C C . THR A 1 97 ? 4.485 10.330 -23.551 1.00 88.12 97 THR A C 1
ATOM 783 O O . THR A 1 97 ? 5.391 9.711 -22.996 1.00 88.12 97 THR A O 1
ATOM 786 N N . GLU A 1 98 ? 3.218 9.946 -23.511 1.00 90.50 98 GLU A N 1
ATOM 787 C CA . GLU A 1 98 ? 2.749 8.807 -22.732 1.00 90.50 98 GLU A CA 1
ATOM 788 C C . GLU A 1 98 ? 3.354 7.483 -23.210 1.00 90.50 98 GLU A C 1
ATOM 790 O O . GLU A 1 98 ? 3.643 7.270 -24.398 1.00 90.50 98 GLU A O 1
ATOM 795 N N . VAL A 1 99 ? 3.540 6.563 -22.266 1.00 92.69 99 VAL A N 1
ATOM 796 C CA . VAL A 1 99 ? 3.989 5.206 -22.566 1.00 92.69 99 VAL A CA 1
ATOM 797 C C . VAL A 1 99 ? 2.887 4.432 -23.282 1.00 92.69 99 VAL A C 1
ATOM 799 O O . VAL A 1 99 ? 1.776 4.282 -22.787 1.00 92.69 99 VAL A O 1
ATOM 802 N N . VAL A 1 100 ? 3.203 3.886 -24.453 1.00 93.38 100 VAL A N 1
ATOM 803 C CA . VAL A 1 100 ? 2.223 3.161 -25.287 1.00 93.38 100 VAL A CA 1
ATOM 804 C C . VAL A 1 100 ? 2.765 1.843 -25.824 1.00 93.38 100 VAL A C 1
ATOM 806 O O . VAL A 1 100 ? 2.084 1.179 -26.594 1.00 93.38 100 VAL A O 1
ATOM 809 N N . VAL A 1 101 ? 3.991 1.455 -25.466 1.00 93.81 101 VAL A N 1
ATOM 810 C CA . VAL A 1 101 ? 4.616 0.220 -25.954 1.00 93.81 101 VAL A CA 1
ATOM 811 C C . VAL A 1 101 ? 4.930 -0.704 -24.788 1.00 93.81 101 VAL A C 1
ATOM 813 O O . VAL A 1 101 ? 5.660 -0.317 -23.881 1.00 93.81 101 VAL A O 1
ATOM 816 N N . VAL A 1 102 ? 4.406 -1.927 -24.845 1.00 95.62 102 VAL A N 1
ATOM 817 C CA . VAL A 1 102 ? 4.682 -3.020 -23.905 1.00 95.62 102 VAL A CA 1
ATOM 818 C C . VAL A 1 102 ? 5.714 -3.960 -24.521 1.00 95.62 102 VAL A C 1
ATOM 820 O O . VAL A 1 102 ? 5.559 -4.383 -25.671 1.00 95.62 102 VAL A O 1
ATOM 823 N N . PHE A 1 103 ? 6.754 -4.308 -23.764 1.00 96.31 103 PHE A N 1
ATOM 824 C CA . PHE A 1 103 ? 7.785 -5.259 -24.188 1.00 96.31 103 PHE A CA 1
ATOM 825 C C . PHE A 1 103 ? 7.508 -6.676 -23.686 1.00 96.31 103 PHE A C 1
ATOM 827 O O . PHE A 1 103 ? 7.199 -6.876 -22.518 1.00 96.31 103 PHE A O 1
ATOM 834 N N . VAL A 1 104 ? 7.667 -7.672 -24.551 1.00 95.75 104 VAL A N 1
ATOM 835 C CA . VAL A 1 104 ? 7.538 -9.101 -24.229 1.00 95.75 104 VAL A CA 1
ATOM 836 C C . VAL A 1 104 ? 8.939 -9.727 -24.239 1.00 95.75 104 VAL A C 1
ATOM 838 O O . VAL A 1 104 ? 9.692 -9.448 -25.180 1.00 95.75 104 VAL A O 1
ATOM 841 N N . PRO A 1 105 ? 9.313 -10.540 -23.228 1.00 96.19 105 PRO A N 1
ATOM 842 C CA . PRO A 1 105 ? 8.460 -11.111 -22.171 1.00 96.19 105 PRO A CA 1
ATOM 843 C C . PRO A 1 105 ? 8.370 -10.301 -20.867 1.00 96.19 105 PRO A C 1
ATOM 845 O O . PRO A 1 105 ? 7.602 -10.666 -19.984 1.00 96.19 105 PRO A O 1
ATOM 848 N N . CYS A 1 106 ? 9.128 -9.213 -20.706 1.00 96.88 106 CYS A N 1
ATOM 849 C CA . CYS A 1 106 ? 9.254 -8.542 -19.405 1.00 96.88 106 CYS A CA 1
ATOM 850 C C . CYS A 1 106 ? 8.037 -7.701 -18.975 1.00 96.88 106 CYS A C 1
ATOM 852 O O . CYS A 1 106 ? 7.993 -7.234 -17.843 1.00 96.88 106 CYS A O 1
ATOM 854 N N . THR A 1 107 ? 7.058 -7.492 -19.854 1.00 94.88 107 THR A N 1
ATOM 855 C CA . THR A 1 107 ? 5.804 -6.739 -19.650 1.00 94.88 107 THR A CA 1
ATOM 856 C C . THR A 1 107 ? 5.947 -5.250 -19.317 1.00 94.88 107 THR A C 1
ATOM 858 O O . THR A 1 107 ? 4.950 -4.570 -19.091 1.00 94.88 107 THR A O 1
ATOM 861 N N . HIS A 1 108 ? 7.162 -4.698 -19.350 1.00 94.19 108 HIS A N 1
ATOM 862 C CA . HIS A 1 108 ? 7.385 -3.286 -19.047 1.00 94.19 108 HIS A CA 1
ATOM 863 C C . HIS A 1 108 ? 6.806 -2.365 -20.127 1.00 94.19 108 HIS A C 1
ATOM 865 O O . HIS A 1 108 ? 7.099 -2.522 -21.317 1.00 94.19 108 HIS A O 1
ATOM 871 N N . GLN A 1 109 ? 6.043 -1.361 -19.684 1.00 94.25 109 GLN A N 1
ATOM 872 C CA . GLN A 1 109 ? 5.478 -0.286 -20.499 1.00 94.25 109 GLN A CA 1
ATOM 873 C C . GLN A 1 109 ? 6.141 1.042 -20.126 1.00 94.25 109 GLN A C 1
ATOM 875 O O . GLN A 1 109 ? 5.652 1.782 -19.280 1.00 94.25 109 GLN A O 1
ATOM 880 N N . VAL A 1 110 ? 7.303 1.315 -20.717 1.00 93.25 110 VAL A N 1
ATOM 881 C CA . VAL A 1 110 ? 8.205 2.386 -20.240 1.00 93.25 110 VAL A CA 1
ATOM 882 C C . VAL A 1 110 ? 8.569 3.419 -21.309 1.00 93.25 110 VAL A C 1
ATOM 884 O O . VAL A 1 110 ? 9.211 4.428 -21.013 1.00 93.25 110 VAL A O 1
ATOM 887 N N . VAL A 1 111 ? 8.144 3.212 -22.562 1.00 93.94 111 VAL A N 1
ATOM 888 C CA . VAL A 1 111 ? 8.437 4.135 -23.668 1.00 93.94 111 VAL A CA 1
ATOM 889 C C . VAL A 1 111 ? 7.222 4.463 -24.533 1.00 93.94 111 VAL A 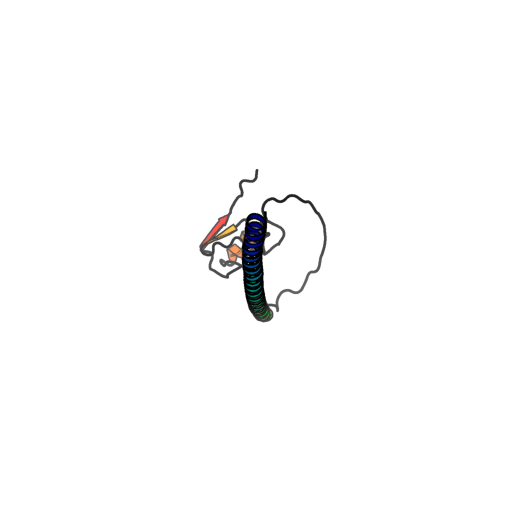C 1
ATOM 891 O O . VAL A 1 111 ? 6.278 3.679 -24.657 1.00 93.94 111 VAL A O 1
ATOM 894 N N . CYS A 1 112 ? 7.275 5.632 -25.171 1.00 93.94 112 CYS A N 1
ATOM 895 C CA . CYS A 1 112 ? 6.359 6.004 -26.238 1.00 93.94 112 CYS A CA 1
ATOM 896 C C . CYS A 1 112 ? 6.733 5.312 -27.557 1.00 93.94 112 CYS A C 1
ATOM 898 O O . CYS A 1 112 ? 7.836 4.780 -27.723 1.00 93.94 112 CYS A O 1
ATOM 900 N N . PHE A 1 113 ? 5.826 5.363 -28.533 1.00 93.81 113 PHE A N 1
ATOM 901 C CA . PHE A 1 113 ? 6.033 4.724 -29.832 1.00 93.81 113 PHE A CA 1
ATOM 902 C C . PHE A 1 113 ? 7.214 5.319 -30.618 1.00 93.81 113 PHE A C 1
ATOM 904 O O . PHE A 1 113 ? 8.031 4.573 -31.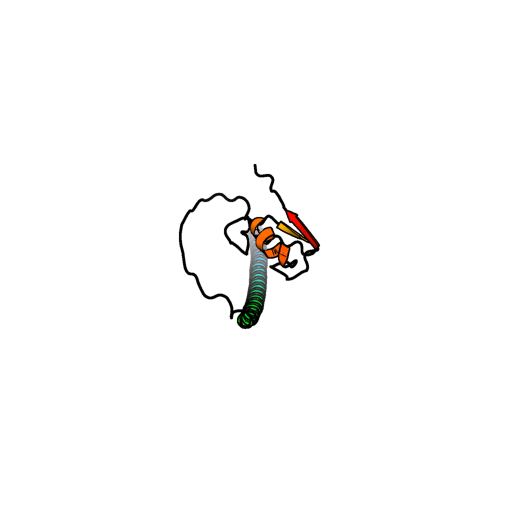151 1.00 93.81 113 PHE A O 1
ATOM 911 N N . SER A 1 114 ? 7.362 6.647 -30.630 1.00 93.56 114 SER A N 1
ATOM 912 C CA . SER A 1 114 ? 8.442 7.317 -31.367 1.00 93.56 114 SER A CA 1
ATOM 913 C C . SER A 1 114 ? 9.826 6.960 -30.815 1.00 93.56 114 SER A C 1
ATOM 915 O O . SER A 1 114 ? 10.758 6.691 -31.573 1.00 93.56 114 SER A O 1
ATOM 917 N N . CYS A 1 115 ? 9.969 6.899 -29.486 1.00 93.56 115 CYS A N 1
ATOM 918 C CA . CYS A 1 115 ? 11.221 6.474 -28.859 1.00 93.56 115 CYS A CA 1
ATOM 919 C C . CYS A 1 115 ? 11.478 4.973 -29.036 1.00 93.56 115 CYS A C 1
ATOM 921 O O . CYS A 1 115 ? 12.637 4.569 -29.164 1.00 93.56 115 CYS A O 1
ATOM 923 N N . TYR A 1 116 ? 10.425 4.153 -29.098 1.00 94.00 116 TYR A N 1
ATOM 924 C CA . TYR A 1 116 ? 10.567 2.750 -29.461 1.00 94.00 116 TYR A CA 1
ATOM 925 C C . TYR A 1 116 ? 11.154 2.592 -30.871 1.00 94.00 116 TYR A C 1
ATOM 927 O O . TYR A 1 116 ? 12.185 1.934 -31.012 1.00 94.00 116 TYR A O 1
ATOM 935 N N . GLU A 1 117 ? 10.568 3.225 -31.892 1.00 92.81 117 GLU A N 1
ATOM 936 C CA . GLU A 1 117 ? 11.049 3.102 -33.277 1.00 92.81 117 GLU A CA 1
ATOM 937 C C . GLU A 1 117 ? 12.449 3.685 -33.473 1.00 92.81 117 GLU A C 1
ATOM 939 O O . GLU A 1 117 ? 13.281 3.064 -34.132 1.00 92.81 117 GLU A O 1
ATOM 944 N N . GLY A 1 118 ? 12.726 4.849 -32.882 1.00 87.75 118 GLY A N 1
ATOM 945 C CA . GLY A 1 118 ? 13.993 5.549 -33.084 1.00 87.75 118 GLY A CA 1
ATOM 946 C C . GLY A 1 118 ? 15.173 4.985 -32.290 1.00 87.75 118 GLY A C 1
ATOM 947 O O . GLY A 1 118 ? 16.317 5.178 -32.694 1.00 87.75 118 GLY A O 1
ATOM 948 N N . ARG A 1 119 ? 14.932 4.322 -31.147 1.00 82.69 119 ARG A N 1
ATOM 949 C CA . ARG A 1 119 ? 16.005 3.919 -30.214 1.00 82.69 119 ARG A CA 1
ATOM 950 C C . ARG A 1 119 ? 15.908 2.462 -29.766 1.00 82.69 119 ARG A C 1
ATOM 952 O O . ARG A 1 119 ? 16.879 1.718 -29.899 1.00 82.69 119 ARG A O 1
ATOM 959 N N . CYS A 1 120 ? 14.760 2.026 -29.248 1.00 80.12 120 CYS A N 1
ATOM 960 C CA . CYS A 1 120 ? 14.644 0.693 -28.637 1.00 80.12 120 CYS A CA 1
ATOM 961 C C . CYS A 1 120 ? 14.607 -0.444 -29.663 1.00 80.12 120 CYS A C 1
ATOM 963 O O . CYS A 1 120 ? 15.185 -1.500 -29.416 1.00 80.12 120 CYS A O 1
ATOM 965 N N . LYS A 1 121 ? 13.979 -0.232 -30.825 1.00 83.12 121 LYS A N 1
ATOM 966 C CA . LYS A 1 121 ? 13.864 -1.240 -31.889 1.00 83.12 121 LYS A CA 1
ATOM 967 C C . LYS A 1 121 ? 15.229 -1.718 -32.386 1.00 83.12 121 LYS A C 1
ATOM 969 O O . LYS A 1 121 ? 15.390 -2.896 -32.673 1.00 83.12 121 LYS A O 1
ATOM 974 N N . MET A 1 122 ? 16.212 -0.819 -32.429 1.00 80.69 122 MET A N 1
ATOM 975 C CA . MET A 1 122 ? 17.580 -1.137 -32.848 1.00 80.69 122 MET A CA 1
ATOM 976 C C . MET A 1 122 ? 18.369 -1.883 -31.769 1.00 80.69 122 MET A C 1
ATOM 978 O O . MET A 1 122 ? 19.166 -2.757 -32.092 1.00 80.69 122 MET A O 1
ATOM 982 N N . ARG A 1 123 ? 18.156 -1.544 -30.491 1.00 85.94 123 ARG A N 1
ATOM 983 C CA . ARG A 1 123 ? 18.840 -2.198 -29.364 1.00 85.94 123 ARG A CA 1
ATOM 984 C C . ARG A 1 123 ? 18.277 -3.584 -29.057 1.00 85.94 123 ARG A C 1
ATOM 986 O O . ARG A 1 123 ? 19.001 -4.426 -28.545 1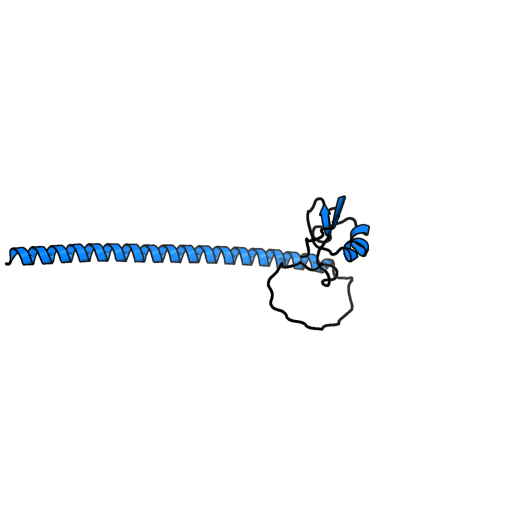.00 85.94 123 ARG A O 1
ATOM 993 N N . GLY A 1 124 ? 16.992 -3.811 -29.330 1.00 90.19 124 GLY A N 1
ATOM 994 C CA . GLY A 1 124 ? 16.329 -5.085 -29.057 1.00 90.19 124 GLY A CA 1
ATOM 995 C C . GLY A 1 124 ? 16.257 -5.440 -27.569 1.00 90.19 124 GLY A C 1
ATOM 996 O O . GLY A 1 124 ? 15.985 -6.585 -27.247 1.00 90.19 124 GLY A O 1
ATOM 997 N N . GLN A 1 125 ? 16.487 -4.493 -26.657 1.00 94.19 125 GLN A N 1
ATOM 998 C CA . GLN A 1 125 ? 16.463 -4.714 -25.210 1.00 94.19 125 GLN A CA 1
ATOM 999 C C . GLN A 1 125 ? 15.560 -3.697 -24.518 1.00 94.19 125 GLN A C 1
ATOM 1001 O O . GLN A 1 125 ? 15.464 -2.536 -24.929 1.00 94.19 125 GLN A O 1
ATOM 1006 N N . CYS A 1 126 ? 14.894 -4.141 -23.455 1.00 93.88 126 CYS A N 1
ATOM 1007 C CA . CYS A 1 126 ? 14.071 -3.297 -22.608 1.00 93.88 126 CYS A CA 1
ATOM 1008 C C . CYS A 1 126 ? 14.960 -2.262 -21.894 1.00 93.88 126 CYS A C 1
ATOM 1010 O O . CYS A 1 126 ? 15.878 -2.659 -21.181 1.00 93.88 126 CYS A O 1
ATOM 1012 N N . PRO A 1 127 ? 14.679 -0.952 -22.006 1.00 91.88 127 PRO A N 1
ATOM 1013 C CA . PRO A 1 127 ? 15.493 0.082 -21.365 1.00 91.88 127 PRO A CA 1
ATOM 1014 C C . PRO A 1 127 ? 15.367 0.105 -19.834 1.00 91.88 127 PRO A C 1
ATOM 1016 O O . PRO A 1 127 ? 16.186 0.738 -19.184 1.00 91.88 127 PRO A O 1
ATOM 1019 N N . TYR A 1 128 ? 14.360 -0.566 -19.263 1.00 92.12 128 TYR A N 1
ATOM 1020 C CA . TYR A 1 128 ? 14.151 -0.626 -17.814 1.00 92.12 128 TYR A CA 1
ATOM 1021 C C . TYR A 1 128 ? 14.886 -1.798 -17.151 1.00 92.12 128 TYR A C 1
ATOM 1023 O O . TYR A 1 128 ? 15.542 -1.616 -16.135 1.00 92.12 128 TYR A O 1
ATOM 1031 N N . CYS A 1 129 ? 14.793 -3.003 -17.724 1.00 94.69 129 CYS A N 1
ATOM 1032 C CA . CYS A 1 129 ? 15.337 -4.224 -17.107 1.00 94.69 129 CYS A CA 1
ATOM 1033 C C . CYS A 1 129 ? 16.426 -4.925 -17.934 1.00 94.69 129 CYS A C 1
ATOM 1035 O O . CYS A 1 129 ? 16.895 -5.988 -17.540 1.00 94.69 129 CYS A O 1
ATOM 1037 N N . GLY A 1 130 ? 16.779 -4.408 -19.114 1.00 92.19 130 GLY A N 1
ATOM 1038 C CA . GLY A 1 130 ? 17.776 -5.008 -20.010 1.00 92.19 130 GLY A CA 1
ATOM 1039 C C . GLY A 1 130 ? 17.339 -6.296 -20.722 1.00 92.19 130 GLY A C 1
ATOM 1040 O O . GLY A 1 130 ? 18.068 -6.792 -21.577 1.00 92.19 130 GLY A O 1
ATOM 1041 N N . ALA A 1 131 ? 16.153 -6.838 -20.420 1.00 92.81 131 ALA A N 1
ATOM 1042 C CA . ALA A 1 131 ? 15.653 -8.066 -21.037 1.00 92.81 131 ALA A CA 1
ATOM 1043 C C . ALA A 1 131 ? 15.551 -7.951 -22.569 1.00 92.81 131 ALA A C 1
ATOM 1045 O O . ALA A 1 131 ? 15.133 -6.912 -23.087 1.00 92.81 131 ALA A O 1
ATOM 1046 N N . GLN A 1 132 ? 15.881 -9.030 -23.286 1.00 96.00 132 GLN A N 1
ATOM 1047 C CA . GLN A 1 132 ? 15.730 -9.102 -24.739 1.00 96.00 132 GLN A CA 1
ATOM 1048 C C . GLN A 1 132 ? 14.252 -8.947 -25.129 1.00 96.00 132 GLN A C 1
ATOM 1050 O O . GLN A 1 132 ? 13.376 -9.602 -24.568 1.00 96.00 132 GLN A O 1
ATOM 1055 N N . ILE A 1 133 ? 13.982 -8.071 -26.092 1.00 95.50 133 ILE A N 1
ATOM 1056 C CA . ILE A 1 133 ? 12.654 -7.842 -26.652 1.00 95.50 133 ILE A CA 1
ATOM 1057 C C . ILE A 1 133 ? 12.429 -8.873 -27.752 1.00 95.50 133 ILE A C 1
ATOM 1059 O O . ILE A 1 133 ? 13.067 -8.820 -28.805 1.00 95.50 133 ILE A O 1
ATOM 1063 N N . GLU A 1 134 ? 11.490 -9.778 -27.515 1.00 94.88 134 GLU A N 1
ATOM 1064 C CA . GLU A 1 134 ? 11.004 -10.727 -28.519 1.00 94.88 134 GLU A CA 1
ATOM 1065 C C . GLU A 1 134 ? 9.873 -10.108 -29.342 1.00 94.88 134 GLU A C 1
ATOM 1067 O O . GLU A 1 134 ? 9.823 -10.231 -30.565 1.00 94.88 134 GLU A O 1
ATOM 1072 N N . GLN A 1 135 ? 8.980 -9.385 -28.663 1.00 93.94 135 GLN A N 1
ATOM 1073 C CA . GLN A 1 135 ? 7.858 -8.691 -29.277 1.00 93.94 135 GLN A CA 1
ATOM 1074 C C . GLN A 1 135 ? 7.596 -7.359 -28.570 1.00 93.94 135 GLN A C 1
ATOM 1076 O O . GLN A 1 135 ? 7.794 -7.211 -27.364 1.00 93.94 135 GLN A O 1
ATOM 1081 N N . SER A 1 136 ? 7.113 -6.381 -29.333 1.00 93.88 136 SER A N 1
ATOM 1082 C CA . SER A 1 136 ? 6.607 -5.109 -28.822 1.00 93.88 136 SER A CA 1
ATOM 1083 C C . SER A 1 136 ? 5.148 -4.930 -29.217 1.00 93.88 136 SER A C 1
ATOM 1085 O O . SER A 1 136 ? 4.806 -5.068 -30.395 1.00 93.88 136 SER A O 1
ATOM 1087 N N . ILE A 1 137 ? 4.301 -4.580 -28.258 1.00 94.44 137 ILE A N 1
ATOM 1088 C CA . ILE A 1 137 ? 2.868 -4.375 -28.470 1.00 94.44 137 ILE A CA 1
ATOM 1089 C C . ILE A 1 137 ? 2.565 -2.899 -28.248 1.00 94.44 137 ILE A C 1
ATOM 1091 O O . ILE A 1 137 ? 2.835 -2.369 -27.172 1.00 94.44 137 ILE A O 1
ATOM 1095 N N . ARG A 1 138 ? 1.999 -2.230 -29.258 1.00 93.81 138 ARG A N 1
ATOM 1096 C CA . ARG A 1 138 ? 1.485 -0.868 -29.096 1.00 93.81 138 ARG A CA 1
ATOM 1097 C C . ARG A 1 138 ? 0.071 -0.926 -28.529 1.00 93.81 138 ARG A C 1
ATOM 1099 O O . ARG A 1 138 ? -0.821 -1.492 -29.154 1.00 93.81 138 ARG A O 1
ATOM 1106 N N 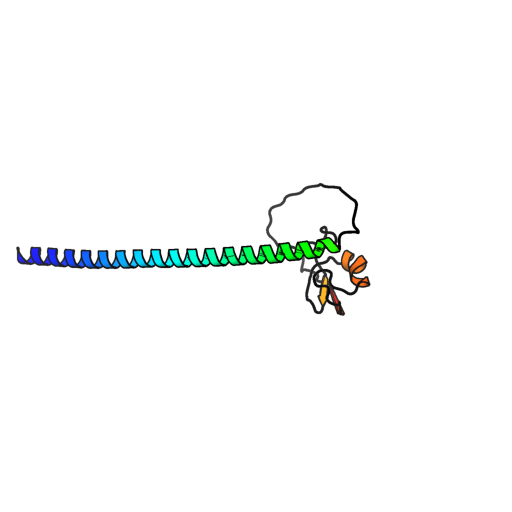. VAL A 1 139 ? -0.118 -0.331 -27.361 1.00 89.81 139 VAL A N 1
ATOM 1107 C CA . VAL A 1 139 ? -1.403 -0.229 -26.675 1.00 89.81 139 VAL A CA 1
ATOM 1108 C C . VAL A 1 139 ? -2.055 1.090 -27.066 1.00 89.81 139 VAL A C 1
ATOM 1110 O O . VAL A 1 139 ? -1.429 2.147 -27.012 1.00 89.81 139 VAL A O 1
ATOM 1113 N N . TYR A 1 140 ? -3.320 1.020 -27.459 1.00 83.81 140 TYR A N 1
ATOM 1114 C CA . TYR A 1 140 ? -4.172 2.186 -27.640 1.00 83.81 140 TYR A CA 1
ATOM 1115 C C . TYR A 1 140 ? -5.207 2.152 -26.523 1.00 83.81 140 TYR A C 1
ATOM 1117 O O . TYR A 1 140 ? -5.930 1.165 -26.380 1.00 83.81 140 TYR A O 1
ATOM 1125 N N . GLY A 1 141 ? -5.248 3.197 -25.700 1.00 70.94 141 GLY A N 1
ATOM 1126 C CA . GLY A 1 141 ? -6.356 3.367 -24.771 1.00 70.94 141 GLY A CA 1
ATOM 1127 C C . GLY A 1 141 ? -7.657 3.565 -25.549 1.00 70.94 141 GLY A C 1
ATOM 1128 O O . GLY A 1 141 ? -7.649 4.128 -26.643 1.00 70.94 141 GLY A O 1
ATOM 1129 N N . LEU A 1 142 ? -8.783 3.135 -24.978 1.00 50.66 142 LEU A N 1
ATOM 1130 C CA . LEU A 1 142 ? -10.082 3.677 -25.369 1.00 50.66 142 LEU A CA 1
ATOM 1131 C C . LEU A 1 142 ? -10.098 5.132 -24.886 1.00 50.66 142 LEU A C 1
ATOM 1133 O O . LEU A 1 142 ? -10.407 5.399 -23.726 1.00 50.66 142 LEU A O 1
ATOM 1137 N N . SER A 1 143 ? -9.632 6.052 -25.724 1.00 49.59 143 SER A N 1
ATOM 1138 C CA . SER A 1 143 ? -9.835 7.482 -25.523 1.00 49.59 143 SER A CA 1
ATOM 1139 C C . SER A 1 143 ? -11.326 7.763 -25.728 1.00 49.59 143 SER A C 1
ATOM 1141 O O . SER A 1 143 ? -11.798 7.651 -26.862 1.00 49.59 143 SER A O 1
ATOM 1143 N N . SER A 1 144 ? -12.053 8.036 -24.642 1.00 42.16 144 SER A N 1
ATOM 1144 C CA . SER A 1 144 ? -13.384 8.660 -24.684 1.00 42.16 144 SER A CA 1
ATOM 1145 C C . SER A 1 144 ? -13.249 10.168 -24.827 1.00 42.16 144 SER A C 1
ATOM 1147 O O . SER A 1 144 ? -12.282 10.709 -24.247 1.00 42.16 144 SER A O 1
#

pLDDT: mean 82.09, std 20.79, range [30.36, 98.69]